Protein AF-A0A7J6UKJ4-F1 (afdb_monomer_lite)

InterPro domains:
  IPR037800 Histone acetyltransferase GCN5 [PTHR45750] (2-69)

Secondary structure (DSSP, 8-state):
----BSS--S-GGGTTTTS---TTPPP-B----TT--GGGHHHHHHHHHHHHHHHHHHHSPP---PPPPB-TTSS-BS-HHHHHHHHHHHHTTS-S--------

Structure (mmCIF, N/CA/C/O backbone):
data_AF-A0A7J6UKJ4-F1
#
_entry.id   AF-A0A7J6UKJ4-F1
#
loop_
_atom_site.group_PDB
_atom_site.id
_atom_site.type_symbol
_atom_site.label_atom_id
_atom_site.label_alt_id
_atom_site.label_comp_id
_atom_site.label_asym_id
_atom_site.label_entity_id
_atom_site.label_seq_id
_atom_site.pdbx_PDB_ins_code
_atom_site.Cartn_x
_atom_site.Cartn_y
_atom_site.Cartn_z
_atom_site.occupancy
_atom_site.B_iso_or_equiv
_atom_site.auth_seq_id
_atom_site.auth_comp_id
_atom_site.auth_asym_id
_atom_site.auth_atom_id
_atom_site.pdbx_PDB_model_num
ATOM 1 N N . ARG A 1 1 ? 2.818 7.189 3.463 1.00 80.50 1 ARG A N 1
ATOM 2 C CA . ARG A 1 1 ? 1.547 6.910 4.192 1.00 80.50 1 ARG A CA 1
ATOM 3 C C . ARG A 1 1 ? 1.560 5.434 4.596 1.00 80.50 1 ARG A C 1
ATOM 5 O O . ARG A 1 1 ? 2.000 4.645 3.781 1.00 80.50 1 ARG A O 1
ATOM 12 N N . GLN A 1 2 ? 1.118 5.062 5.803 1.00 90.25 2 GLN A N 1
ATOM 13 C CA . GLN A 1 2 ? 1.311 3.714 6.391 1.00 90.25 2 GLN A CA 1
ATOM 14 C C . GLN A 1 2 ? 0.143 2.723 6.154 1.00 90.25 2 GLN A C 1
ATOM 16 O O . GLN A 1 2 ? -0.032 1.776 6.908 1.00 90.25 2 GLN A O 1
ATOM 21 N N . GLY A 1 3 ? -0.706 2.956 5.147 1.00 93.06 3 GLY A N 1
ATOM 22 C CA . GLY A 1 3 ? -1.766 2.001 4.774 1.00 93.06 3 GLY A CA 1
ATOM 23 C C . GLY A 1 3 ? -3.073 2.049 5.583 1.00 93.06 3 GLY A C 1
ATOM 24 O O . GLY A 1 3 ? -3.936 1.202 5.380 1.00 93.06 3 GLY A O 1
ATOM 25 N N . PHE A 1 4 ? -3.274 3.038 6.459 1.00 95.25 4 PHE A N 1
ATOM 26 C CA . PHE A 1 4 ? -4.541 3.195 7.183 1.00 95.25 4 PHE A CA 1
ATOM 27 C C . PHE A 1 4 ? -5.680 3.695 6.283 1.00 95.25 4 PHE A C 1
ATOM 29 O O . PHE A 1 4 ? -5.522 4.666 5.538 1.00 95.25 4 PHE A O 1
ATOM 36 N N . THR A 1 5 ? -6.856 3.082 6.419 1.00 95.00 5 THR A N 1
ATOM 37 C CA . THR A 1 5 ? -8.098 3.460 5.731 1.00 95.00 5 THR A CA 1
ATOM 38 C C . THR A 1 5 ? -9.255 3.637 6.713 1.00 95.00 5 THR A C 1
ATOM 40 O O . THR A 1 5 ? -9.284 3.017 7.775 1.00 95.00 5 THR A O 1
ATOM 43 N N . LYS A 1 6 ? -10.229 4.481 6.350 1.00 93.44 6 LYS A N 1
ATOM 44 C CA . LYS A 1 6 ? -11.481 4.665 7.108 1.00 93.44 6 LYS A CA 1
ATOM 45 C C . LYS A 1 6 ? -12.432 3.474 6.960 1.00 93.44 6 LYS A C 1
ATOM 47 O O . LYS A 1 6 ? -13.277 3.250 7.818 1.00 93.44 6 LYS A O 1
ATOM 52 N N . HIS A 1 7 ? -12.316 2.725 5.864 1.00 92.88 7 HIS A N 1
ATOM 53 C CA . HIS A 1 7 ? -13.168 1.569 5.611 1.00 92.88 7 HIS A CA 1
ATOM 54 C C . HIS A 1 7 ? -12.571 0.320 6.267 1.00 92.88 7 HIS A C 1
ATOM 56 O O . HIS A 1 7 ? -11.621 -0.273 5.753 1.00 92.88 7 HIS A O 1
ATOM 62 N N . LEU A 1 8 ? -13.136 -0.084 7.404 1.00 92.44 8 LEU A N 1
ATOM 63 C CA . LEU A 1 8 ? -12.715 -1.285 8.121 1.00 92.44 8 LEU A CA 1
ATOM 64 C C . LEU A 1 8 ? -13.268 -2.531 7.430 1.00 92.44 8 LEU A C 1
ATOM 66 O O . LEU A 1 8 ? -14.475 -2.743 7.384 1.00 92.44 8 LEU A O 1
ATOM 70 N N . SER A 1 9 ? -12.375 -3.383 6.931 1.00 90.38 9 SER A N 1
ATOM 71 C CA . SER A 1 9 ? -12.731 -4.724 6.452 1.00 90.38 9 SER A CA 1
ATOM 72 C C . SER A 1 9 ? -12.967 -5.719 7.594 1.00 90.38 9 SER A C 1
ATOM 74 O O . SER A 1 9 ? -13.576 -6.763 7.379 1.00 90.38 9 SER A O 1
ATOM 76 N N . PHE A 1 10 ? -12.485 -5.410 8.801 1.00 91.38 10 PHE A N 1
ATOM 77 C CA . PHE A 1 10 ? -12.586 -6.278 9.969 1.00 91.38 10 PHE A CA 1
ATOM 78 C C . PHE A 1 10 ? -13.967 -6.139 10.652 1.00 91.38 10 PHE A C 1
ATOM 80 O O . PHE A 1 10 ? -14.357 -5.014 10.994 1.00 91.38 10 PHE A O 1
ATOM 87 N N . PRO A 1 11 ? -14.720 -7.240 10.860 1.00 93.38 11 PRO A N 1
ATOM 88 C CA . PRO A 1 11 ? -16.069 -7.214 11.425 1.00 93.38 11 PRO A CA 1
ATOM 89 C C . PRO A 1 11 ? -16.172 -6.486 12.769 1.00 93.38 11 PRO A C 1
ATOM 91 O O . PRO A 1 11 ? -15.399 -6.744 13.690 1.00 93.38 11 PRO A O 1
ATOM 94 N N . LYS A 1 12 ? -17.204 -5.642 12.925 1.00 92.56 12 LYS A N 1
ATOM 95 C CA . LYS A 1 12 ? -17.438 -4.853 14.151 1.00 92.56 12 LYS A CA 1
ATOM 96 C C . LYS A 1 12 ? -17.466 -5.703 15.424 1.00 92.56 12 LYS A C 1
ATOM 98 O O . LYS A 1 12 ? -16.907 -5.297 16.436 1.00 92.56 12 LYS A O 1
ATOM 103 N N . ALA A 1 13 ? -18.065 -6.890 15.367 1.00 94.88 13 ALA A N 1
ATOM 104 C CA . ALA A 1 13 ? -18.182 -7.792 16.514 1.00 94.88 13 ALA A CA 1
ATOM 105 C C . ALA A 1 13 ? -16.830 -8.242 17.103 1.00 94.88 13 ALA A C 1
ATOM 107 O O . ALA A 1 13 ? -16.785 -8.642 18.259 1.00 94.88 13 ALA A O 1
ATOM 108 N N . GLN A 1 14 ? -15.738 -8.177 16.334 1.00 93.94 14 GLN A N 1
ATOM 109 C CA . GLN A 1 14 ? -14.425 -8.659 16.770 1.00 93.94 14 GLN A CA 1
ATOM 110 C C . GLN A 1 14 ? -13.581 -7.597 17.489 1.00 93.94 14 GLN A C 1
ATOM 112 O O . GLN A 1 14 ? -12.560 -7.938 18.077 1.00 93.94 14 GLN A O 1
ATOM 117 N N . TRP A 1 15 ? -13.978 -6.322 17.454 1.00 92.06 15 TRP A N 1
ATOM 118 C CA . TRP A 1 15 ? -13.214 -5.229 18.073 1.00 92.06 15 TRP A CA 1
ATOM 119 C C . TRP A 1 15 ? -14.064 -4.280 18.919 1.00 92.06 15 TRP A C 1
ATOM 121 O O . TRP A 1 15 ? -13.542 -3.629 19.825 1.00 92.06 15 TRP A O 1
ATOM 131 N N . ASN A 1 16 ? -15.367 -4.195 18.651 1.00 92.69 16 ASN A N 1
ATOM 132 C CA . ASN A 1 16 ? -16.269 -3.329 19.397 1.00 92.69 16 ASN A CA 1
ATOM 133 C C . ASN A 1 16 ? -16.330 -3.764 20.868 1.00 92.69 16 ASN A C 1
ATOM 135 O O . ASN A 1 16 ? -16.583 -4.931 21.157 1.00 92.69 16 ASN A O 1
ATOM 139 N N . GLY A 1 17 ? -16.083 -2.828 21.784 1.00 94.00 17 GLY A N 1
ATOM 140 C CA . GLY A 1 17 ? -15.965 -3.101 23.221 1.00 94.00 17 GLY A CA 1
ATOM 141 C C . GLY A 1 17 ? -14.578 -3.566 23.689 1.00 94.00 17 GLY A C 1
ATOM 142 O O . GLY A 1 17 ? -14.336 -3.589 24.893 1.00 94.00 17 GLY A O 1
ATOM 143 N N . PHE A 1 18 ? -13.652 -3.880 22.775 1.00 94.38 18 PHE A N 1
ATOM 144 C CA . PHE A 1 18 ? -12.256 -4.216 23.105 1.00 94.38 18 PHE A CA 1
ATOM 145 C C . PHE A 1 18 ? -11.304 -3.022 22.968 1.00 94.38 18 PHE A C 1
ATOM 147 O O . PHE A 1 18 ? -10.246 -2.998 23.595 1.00 94.38 18 PHE A O 1
ATOM 154 N N . ILE A 1 19 ? -11.678 -2.023 22.167 1.00 94.12 19 ILE A N 1
ATOM 155 C CA . ILE A 1 19 ? -10.924 -0.778 21.988 1.00 94.12 19 ILE A CA 1
ATOM 156 C C . ILE A 1 19 ? -11.656 0.403 22.631 1.00 94.12 19 ILE A C 1
ATOM 158 O O . ILE A 1 19 ? -12.817 0.301 23.019 1.00 94.12 19 ILE A O 1
ATOM 162 N N . LYS A 1 20 ? -10.959 1.531 22.777 1.00 92.75 20 LYS A N 1
ATOM 163 C CA . LYS A 1 20 ? -11.537 2.753 23.337 1.00 92.75 20 LYS A CA 1
ATOM 164 C C . LYS A 1 20 ? -12.281 3.547 22.265 1.00 92.75 20 LYS A C 1
ATOM 166 O O . LYS A 1 20 ? -11.693 3.907 21.247 1.00 92.75 20 LYS A O 1
ATOM 171 N N . ASP A 1 21 ? -13.534 3.877 22.559 1.00 89.25 21 ASP A N 1
ATOM 172 C CA . ASP A 1 21 ? -14.364 4.766 21.749 1.00 89.25 21 ASP A CA 1
ATOM 173 C C . ASP A 1 21 ? -14.097 6.218 22.165 1.00 89.25 21 ASP A C 1
ATOM 175 O O . ASP A 1 21 ? -14.722 6.758 23.077 1.00 89.25 21 ASP A O 1
ATOM 179 N N . TYR A 1 22 ? -13.093 6.833 21.542 1.00 92.12 22 TYR A N 1
ATOM 180 C CA . TYR A 1 22 ? -12.804 8.251 21.739 1.00 92.12 22 TYR A CA 1
ATOM 181 C C . TYR A 1 22 ? -13.800 9.112 20.960 1.00 92.12 22 TYR A C 1
ATOM 183 O O . TYR A 1 22 ? -13.952 8.950 19.747 1.00 92.12 22 TYR A O 1
ATOM 191 N N . ASP A 1 23 ? -14.431 10.062 21.649 1.00 90.88 23 ASP A N 1
ATOM 192 C CA . ASP A 1 23 ? -15.291 11.056 21.010 1.00 90.88 23 ASP A CA 1
ATOM 193 C C . ASP A 1 23 ? -14.469 12.012 20.126 1.00 90.88 23 ASP A C 1
ATOM 195 O O . ASP A 1 23 ? -13.341 12.384 20.459 1.00 90.88 23 ASP A O 1
ATOM 199 N N . GLY A 1 24 ? -15.007 12.365 18.958 1.00 89.62 24 GLY A N 1
ATOM 200 C CA . GLY A 1 24 ? -14.320 13.171 17.940 1.00 89.62 24 GLY A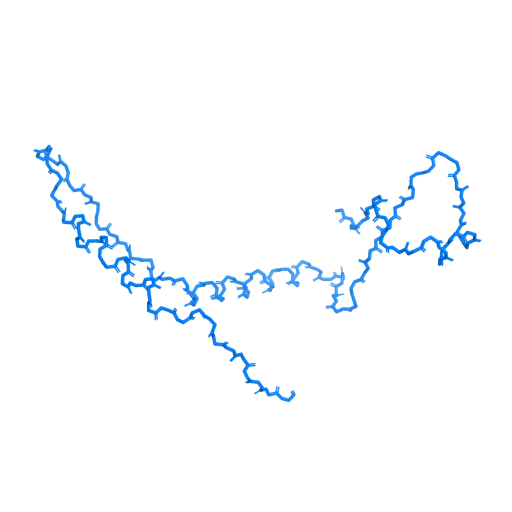 CA 1
ATOM 201 C C . GLY A 1 24 ? -13.212 12.453 17.148 1.00 89.62 24 GLY A C 1
ATOM 202 O O . GLY A 1 24 ? -12.620 13.054 16.249 1.00 89.62 24 GLY A O 1
ATOM 203 N N . GLY A 1 25 ? -12.931 11.176 17.429 1.00 89.31 25 GLY A N 1
ATOM 204 C CA . GLY A 1 25 ? -11.953 10.371 16.692 1.00 89.31 25 GLY A CA 1
ATOM 205 C C . GLY A 1 25 ? -12.539 9.704 15.441 1.00 89.31 25 GLY A C 1
ATOM 206 O O . GLY A 1 25 ? -13.650 9.184 15.457 1.00 89.31 25 GLY A O 1
ATOM 207 N N . SER A 1 26 ? -11.778 9.662 14.342 1.00 91.31 26 SER A N 1
ATOM 208 C CA . SER A 1 26 ? -12.095 8.784 13.205 1.00 91.31 26 SER A CA 1
ATOM 209 C C . SER A 1 26 ? -11.370 7.455 13.356 1.00 91.31 26 SER A C 1
ATOM 211 O O . SER A 1 26 ? -10.141 7.413 13.322 1.00 91.31 26 SER A O 1
ATOM 213 N N . LEU A 1 27 ? -12.130 6.367 13.464 1.00 92.25 27 LEU A N 1
ATOM 214 C CA . LEU A 1 27 ? -11.570 5.022 13.462 1.00 92.25 27 LEU A CA 1
ATOM 215 C C . LEU A 1 27 ? -10.961 4.711 12.088 1.00 92.25 27 LEU A C 1
ATOM 217 O O . LEU A 1 27 ? -11.592 4.909 11.047 1.00 92.25 27 LEU A O 1
ATOM 221 N N . MET A 1 28 ? -9.724 4.222 12.090 1.00 93.94 28 MET A N 1
ATOM 222 C CA . MET A 1 28 ? -9.023 3.778 10.891 1.00 93.94 28 MET A CA 1
ATOM 223 C C . MET A 1 28 ? -8.375 2.422 11.151 1.00 93.94 28 MET A C 1
ATOM 225 O O . MET A 1 28 ? -7.894 2.161 12.251 1.00 93.94 28 MET A O 1
ATOM 229 N N . GLY A 1 29 ? -8.343 1.573 10.128 1.00 93.31 29 GLY A N 1
ATOM 230 C CA . GLY A 1 29 ? -7.708 0.258 10.180 1.00 93.31 29 GLY A CA 1
ATOM 231 C C . GLY A 1 29 ? -6.627 0.109 9.116 1.00 93.31 29 GLY A C 1
ATOM 232 O O . GLY A 1 29 ? -6.700 0.734 8.058 1.00 93.31 29 GLY A O 1
ATOM 233 N N . CYS A 1 30 ? -5.641 -0.740 9.392 1.00 94.25 30 CYS A N 1
ATOM 234 C CA . CYS A 1 30 ? -4.648 -1.199 8.427 1.00 94.25 30 CYS A CA 1
ATOM 235 C C . CYS A 1 30 ? -4.657 -2.732 8.426 1.00 94.25 30 CYS A C 1
ATOM 237 O O . CYS A 1 30 ? -4.642 -3.350 9.490 1.00 94.25 30 CYS A O 1
ATOM 239 N N . LYS A 1 31 ? -4.718 -3.344 7.240 1.00 93.12 31 LYS A N 1
ATOM 240 C CA . LYS A 1 31 ? -4.580 -4.795 7.080 1.00 93.12 31 LYS A CA 1
ATOM 241 C C . LYS A 1 31 ? -3.133 -5.095 6.713 1.00 93.12 31 LYS A C 1
ATOM 243 O O . LYS A 1 31 ? -2.647 -4.578 5.712 1.00 93.12 31 LYS A O 1
ATOM 248 N N . LEU A 1 32 ? -2.487 -5.951 7.495 1.00 93.38 32 LEU A N 1
ATOM 249 C CA . LEU A 1 32 ? -1.152 -6.452 7.191 1.00 93.38 32 LEU A CA 1
ATOM 250 C C . LEU A 1 32 ? -1.242 -7.780 6.437 1.00 93.38 32 LEU A C 1
ATOM 252 O O . LEU A 1 32 ? -2.144 -8.587 6.660 1.00 93.38 32 LEU A O 1
ATOM 256 N N . PHE A 1 33 ? -0.291 -7.976 5.536 1.00 93.44 33 PHE A N 1
ATOM 257 C CA . PHE A 1 33 ? -0.042 -9.224 4.822 1.00 93.44 33 PHE A CA 1
ATOM 258 C C . PHE A 1 33 ? 1.220 -9.879 5.377 1.00 93.44 33 PHE A C 1
ATOM 260 O O . PHE A 1 33 ? 2.250 -9.217 5.475 1.00 93.44 33 PHE A O 1
ATOM 267 N N . GLU A 1 34 ? 1.131 -11.164 5.712 1.00 95.00 34 GLU A N 1
ATOM 268 C CA . GLU A 1 34 ? 2.185 -11.921 6.407 1.00 95.00 34 GLU A CA 1
ATOM 269 C C . GLU A 1 34 ? 3.439 -12.139 5.548 1.00 95.00 34 GLU A C 1
ATOM 271 O O . GLU A 1 34 ? 4.548 -12.168 6.065 1.00 95.00 34 GLU A O 1
ATOM 276 N N . ASN A 1 35 ? 3.279 -12.204 4.225 1.00 93.12 35 ASN A N 1
ATOM 277 C CA . ASN A 1 35 ? 4.364 -12.499 3.284 1.00 93.12 35 ASN A CA 1
ATOM 278 C C . ASN A 1 35 ? 5.118 -11.248 2.802 1.00 93.12 35 ASN A C 1
ATOM 280 O O . ASN A 1 35 ? 5.723 -11.269 1.733 1.00 93.12 35 ASN A O 1
ATOM 284 N N . ILE A 1 36 ? 5.032 -10.134 3.534 1.00 93.25 36 ILE A N 1
ATOM 285 C CA . ILE A 1 36 ? 5.668 -8.868 3.154 1.00 93.25 36 ILE A CA 1
ATOM 286 C C . ILE A 1 36 ? 6.630 -8.433 4.255 1.00 93.25 36 ILE A C 1
ATOM 288 O O . ILE A 1 36 ? 6.235 -8.255 5.409 1.00 93.25 36 ILE A O 1
ATOM 292 N N . ASN A 1 37 ? 7.884 -8.181 3.881 1.00 94.50 37 ASN A N 1
ATOM 293 C CA . ASN A 1 37 ? 8.847 -7.534 4.760 1.00 94.50 37 ASN A CA 1
ATOM 294 C C . ASN A 1 37 ? 8.642 -6.008 4.742 1.00 94.50 37 ASN A C 1
ATOM 296 O O . ASN A 1 37 ? 9.176 -5.303 3.891 1.00 94.50 37 ASN A O 1
ATOM 300 N N . TYR A 1 38 ? 7.877 -5.477 5.699 1.00 94.38 38 TYR A N 1
ATOM 301 C CA . TYR A 1 38 ? 7.598 -4.035 5.779 1.00 94.38 38 TYR A CA 1
ATOM 302 C C . TYR A 1 38 ? 8.809 -3.177 6.170 1.00 94.38 38 TYR A C 1
ATOM 304 O O . TYR A 1 38 ? 8.753 -1.961 5.988 1.00 94.38 38 TYR A O 1
ATOM 312 N N . LEU A 1 39 ? 9.882 -3.774 6.705 1.00 94.88 39 LEU A N 1
ATOM 313 C CA . LEU A 1 39 ? 11.112 -3.041 7.025 1.00 94.88 39 LEU A CA 1
ATOM 314 C C . LEU A 1 39 ? 11.908 -2.691 5.766 1.00 94.88 39 LEU A C 1
ATOM 316 O O . LEU A 1 39 ? 12.611 -1.686 5.761 1.00 94.88 39 LEU A O 1
ATOM 320 N N . ASP A 1 40 ? 11.758 -3.490 4.709 1.00 94.44 40 ASP A N 1
ATOM 321 C CA . ASP A 1 40 ? 12.468 -3.330 3.439 1.00 94.44 40 ASP A CA 1
ATOM 322 C C . ASP A 1 40 ? 11.503 -3.327 2.243 1.00 94.44 40 ASP A C 1
ATOM 324 O O . ASP A 1 40 ? 11.709 -3.948 1.201 1.00 94.44 40 ASP A O 1
ATOM 328 N N . LEU A 1 41 ? 10.384 -2.620 2.410 1.00 93.81 41 LEU A N 1
ATOM 329 C CA . LEU A 1 41 ? 9.330 -2.573 1.400 1.00 93.81 41 LEU A CA 1
ATOM 330 C C . LEU A 1 41 ? 9.813 -1.949 0.079 1.00 93.81 41 LEU A C 1
ATOM 332 O O . LEU A 1 41 ? 9.288 -2.294 -0.974 1.00 93.81 41 LEU A O 1
ATOM 336 N N . GLY A 1 42 ? 10.786 -1.033 0.134 1.00 94.25 42 GLY A N 1
ATOM 337 C CA . GLY A 1 42 ? 11.359 -0.389 -1.051 1.00 94.25 42 GLY A CA 1
ATOM 338 C C . GLY A 1 42 ? 11.972 -1.413 -2.000 1.00 94.25 42 GLY A C 1
ATOM 339 O O . GLY A 1 42 ? 11.527 -1.524 -3.140 1.00 94.25 42 GLY A O 1
ATOM 340 N N . THR A 1 43 ? 12.887 -2.233 -1.484 1.00 95.88 43 THR A N 1
ATOM 341 C CA . THR A 1 43 ? 13.546 -3.298 -2.248 1.00 95.88 43 THR A CA 1
ATOM 342 C C . THR A 1 43 ? 12.531 -4.306 -2.788 1.00 95.88 43 THR A C 1
ATOM 344 O O . THR A 1 43 ? 12.535 -4.604 -3.979 1.00 95.88 43 THR A O 1
ATOM 347 N N . CYS A 1 44 ? 11.571 -4.752 -1.965 1.00 94.75 44 CYS A N 1
ATOM 348 C CA . CYS A 1 44 ? 10.523 -5.669 -2.432 1.00 94.75 44 CYS A CA 1
ATOM 349 C C . CYS A 1 44 ? 9.690 -5.096 -3.595 1.00 94.75 44 CYS A C 1
ATOM 351 O O . CYS A 1 44 ? 9.282 -5.835 -4.493 1.00 94.75 44 CYS A O 1
ATOM 353 N N . LEU A 1 45 ? 9.392 -3.792 -3.580 1.00 95.12 45 LEU A N 1
ATOM 354 C CA . LEU A 1 45 ? 8.637 -3.144 -4.655 1.00 95.12 45 LEU A CA 1
ATOM 355 C C . LEU A 1 45 ? 9.468 -2.999 -5.932 1.00 95.12 45 LEU A C 1
ATOM 357 O O . LEU A 1 45 ? 8.923 -3.179 -7.021 1.00 95.12 45 LEU A O 1
ATOM 361 N N . GLU A 1 46 ? 10.759 -2.697 -5.806 1.00 97.12 46 GLU A N 1
ATOM 362 C CA . GLU A 1 46 ? 11.687 -2.622 -6.938 1.00 97.12 46 GLU A CA 1
ATOM 363 C C . GLU A 1 46 ? 11.842 -3.987 -7.619 1.00 97.12 46 GLU A C 1
ATOM 365 O O . GLU A 1 46 ? 11.691 -4.085 -8.837 1.00 97.12 46 GLU A O 1
ATOM 370 N N . GLU A 1 47 ? 12.029 -5.055 -6.842 1.00 95.69 47 GLU A N 1
ATOM 371 C CA . GLU A 1 47 ? 12.089 -6.430 -7.353 1.00 95.69 47 GLU A CA 1
ATOM 372 C C . GLU A 1 47 ? 10.792 -6.841 -8.060 1.00 95.69 47 GLU A C 1
ATOM 374 O O . GLU A 1 47 ? 10.823 -7.434 -9.143 1.00 95.69 47 GLU A O 1
ATOM 379 N N . LEU A 1 48 ? 9.636 -6.502 -7.478 1.00 95.62 48 LEU A N 1
ATOM 380 C CA . LEU A 1 48 ? 8.340 -6.772 -8.096 1.00 95.62 48 LEU A CA 1
ATOM 381 C C . LEU A 1 48 ? 8.186 -6.018 -9.421 1.00 95.62 48 LEU A C 1
ATOM 383 O O . LEU A 1 48 ? 7.746 -6.604 -10.411 1.00 95.62 48 LEU A O 1
ATOM 387 N N . ALA A 1 49 ? 8.541 -4.733 -9.447 1.00 97.00 49 ALA A N 1
ATOM 388 C CA . ALA A 1 49 ? 8.464 -3.915 -10.650 1.00 97.00 49 ALA A CA 1
ATOM 389 C C . ALA A 1 49 ? 9.381 -4.460 -11.750 1.00 97.00 49 ALA A C 1
ATOM 391 O O . ALA A 1 49 ? 8.939 -4.591 -12.893 1.00 97.00 49 ALA A O 1
ATOM 392 N N . GLN A 1 50 ? 10.611 -4.844 -11.398 1.00 96.50 50 GLN A N 1
ATOM 393 C CA . GLN A 1 50 ? 11.555 -5.449 -12.332 1.00 96.50 50 GLN A CA 1
ATOM 394 C C . GLN A 1 50 ? 11.002 -6.752 -12.906 1.00 96.50 50 GLN A C 1
ATOM 396 O O . GLN A 1 50 ? 10.988 -6.926 -14.119 1.00 96.50 50 GLN A O 1
ATOM 401 N N . LYS A 1 51 ? 10.457 -7.631 -12.062 1.00 95.88 51 LYS A N 1
ATOM 402 C CA . LYS A 1 51 ? 9.883 -8.905 -12.508 1.00 95.88 51 LYS A CA 1
ATOM 403 C C . LYS A 1 51 ? 8.702 -8.718 -13.459 1.00 95.88 51 LYS A C 1
ATOM 405 O O . LYS A 1 51 ? 8.622 -9.389 -14.483 1.00 95.88 51 LYS A O 1
ATOM 410 N N . VAL A 1 52 ? 7.802 -7.786 -13.142 1.00 95.06 52 VAL A N 1
ATOM 411 C CA . VAL A 1 52 ? 6.679 -7.435 -14.025 1.00 95.06 52 VAL A CA 1
ATOM 412 C C . VAL A 1 52 ? 7.191 -6.872 -15.349 1.00 95.06 52 VAL A C 1
ATOM 414 O O . VAL A 1 52 ? 6.639 -7.187 -16.404 1.00 95.06 52 VAL A O 1
ATOM 417 N N . TRP A 1 53 ? 8.236 -6.045 -15.309 1.00 94.19 53 TRP A N 1
ATOM 418 C CA . TRP A 1 53 ? 8.836 -5.481 -16.510 1.00 94.19 53 TRP A CA 1
ATOM 419 C C . TRP A 1 53 ? 9.497 -6.548 -17.375 1.00 94.19 53 TRP A C 1
ATOM 421 O O . TRP A 1 53 ? 9.272 -6.565 -18.583 1.00 94.19 53 TRP A O 1
ATOM 431 N N . ASP A 1 54 ? 10.234 -7.471 -16.764 1.00 92.00 54 ASP A N 1
ATOM 432 C CA . ASP A 1 54 ? 10.851 -8.600 -17.449 1.00 92.00 54 ASP A CA 1
ATOM 433 C C . ASP A 1 54 ? 9.773 -9.454 -18.121 1.00 92.00 54 ASP A C 1
ATOM 435 O O . ASP A 1 54 ? 9.836 -9.670 -19.333 1.00 92.00 54 ASP A O 1
ATOM 439 N N . ASP A 1 55 ? 8.736 -9.870 -17.390 1.00 89.69 55 ASP A N 1
ATOM 440 C CA . ASP A 1 55 ? 7.610 -10.636 -17.941 1.00 89.69 55 ASP A CA 1
ATOM 441 C C . ASP A 1 55 ? 6.950 -9.897 -19.119 1.00 89.69 55 ASP A C 1
ATOM 443 O O . ASP A 1 55 ? 6.660 -10.489 -20.168 1.00 89.69 55 ASP A O 1
ATOM 447 N N . LEU A 1 56 ? 6.768 -8.579 -18.984 1.00 87.88 56 LEU A N 1
ATOM 448 C CA . LEU A 1 56 ? 6.218 -7.739 -20.040 1.00 87.88 56 LEU A CA 1
ATOM 449 C C . LEU A 1 56 ? 7.149 -7.663 -21.250 1.00 87.88 56 LEU A C 1
ATOM 451 O O . LEU A 1 56 ? 6.654 -7.760 -22.364 1.00 87.88 56 LEU A O 1
ATOM 455 N N . MET A 1 57 ? 8.464 -7.535 -21.084 1.00 85.75 57 MET A N 1
ATOM 456 C CA . MET A 1 57 ? 9.418 -7.507 -22.202 1.00 85.75 57 MET A CA 1
ATOM 457 C C . MET A 1 57 ? 9.495 -8.854 -22.930 1.00 85.75 57 MET A C 1
ATOM 459 O O . MET A 1 57 ? 9.573 -8.888 -24.161 1.00 85.75 57 MET A O 1
ATOM 463 N N . HIS A 1 58 ? 9.377 -9.970 -22.207 1.00 82.19 58 HIS A N 1
ATOM 464 C CA . HIS A 1 58 ? 9.284 -11.297 -22.820 1.00 82.19 58 HIS A CA 1
ATOM 465 C C . HIS A 1 58 ? 8.007 -11.433 -23.668 1.00 82.19 58 HIS A C 1
ATOM 467 O O . HIS A 1 58 ? 8.044 -11.963 -24.788 1.00 82.19 58 HIS A O 1
ATOM 473 N N . CYS A 1 59 ? 6.886 -10.891 -23.187 1.00 79.44 59 CYS A N 1
ATOM 474 C CA . CYS A 1 59 ? 5.584 -10.994 -23.853 1.00 79.44 59 CYS A CA 1
ATOM 475 C C . CYS A 1 59 ? 5.298 -9.873 -24.869 1.00 79.44 59 CYS A C 1
ATOM 477 O O . CYS A 1 59 ? 4.476 -10.062 -25.765 1.00 79.44 59 CYS A O 1
ATOM 479 N N . ARG A 1 60 ? 5.969 -8.720 -24.782 1.00 74.00 60 ARG A N 1
ATOM 480 C CA . ARG A 1 60 ? 5.754 -7.562 -25.663 1.00 74.00 60 ARG A CA 1
ATOM 481 C C . ARG A 1 60 ? 6.295 -7.876 -27.056 1.00 74.00 60 ARG A C 1
ATOM 483 O O . ARG A 1 60 ? 7.442 -8.307 -27.142 1.00 74.00 60 ARG A O 1
ATOM 490 N N . PRO A 1 61 ? 5.540 -7.681 -28.150 1.00 70.25 61 PRO A N 1
ATOM 491 C CA . PRO A 1 61 ? 6.092 -7.824 -29.498 1.00 70.25 61 PRO A CA 1
ATOM 492 C C . PRO A 1 61 ? 7.372 -6.978 -29.662 1.00 70.25 61 PRO A C 1
ATOM 494 O O . PRO A 1 61 ? 7.500 -5.957 -28.984 1.00 70.25 61 PRO A O 1
ATOM 497 N N . PRO A 1 62 ? 8.338 -7.407 -30.497 1.00 67.62 62 PRO A N 1
ATOM 498 C CA . PRO A 1 62 ? 9.564 -6.644 -30.713 1.00 67.62 62 PRO A CA 1
ATOM 499 C C . PRO A 1 62 ? 9.220 -5.194 -31.062 1.00 67.62 62 PRO A C 1
ATOM 501 O O . PRO A 1 62 ? 8.293 -4.952 -31.836 1.00 67.62 62 PRO A O 1
ATOM 504 N N . GLU A 1 63 ? 9.942 -4.236 -30.484 1.00 68.19 63 GLU A N 1
ATOM 505 C CA . GLU A 1 63 ? 9.829 -2.843 -30.903 1.00 68.19 63 GLU A CA 1
ATOM 506 C C . GLU A 1 63 ? 10.491 -2.715 -32.276 1.00 68.19 63 GLU A C 1
ATOM 508 O O . GLU A 1 63 ? 11.706 -2.576 -32.401 1.00 68.19 63 GLU A O 1
ATOM 513 N N . GLU A 1 64 ? 9.692 -2.876 -33.327 1.00 70.94 64 GLU A N 1
ATOM 514 C CA . GLU A 1 64 ? 10.138 -2.658 -34.696 1.00 70.94 64 GLU A CA 1
ATOM 515 C C . GLU A 1 64 ? 10.219 -1.144 -34.927 1.00 70.94 64 GLU A C 1
AT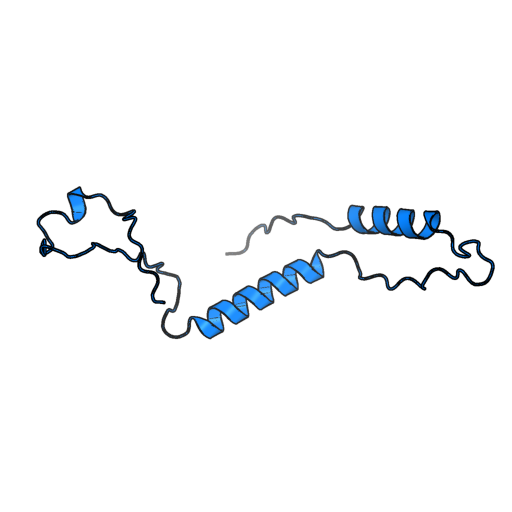OM 517 O O . GLU A 1 64 ? 9.205 -0.450 -35.003 1.00 70.94 64 GLU A O 1
ATOM 522 N N . ALA A 1 65 ? 11.444 -0.616 -34.997 1.00 71.38 65 ALA A N 1
ATOM 523 C CA . ALA A 1 65 ? 11.674 0.748 -35.449 1.00 71.38 65 ALA A CA 1
ATOM 524 C C . ALA A 1 65 ? 11.393 0.809 -36.955 1.00 71.38 65 ALA A C 1
ATOM 526 O O . ALA A 1 65 ? 12.107 0.211 -37.759 1.00 71.38 65 ALA A O 1
ATOM 527 N N . TYR A 1 66 ? 10.335 1.518 -37.330 1.00 75.38 66 TYR A N 1
ATOM 528 C CA . TYR A 1 66 ? 9.974 1.728 -38.724 1.00 75.38 66 TYR A CA 1
ATOM 529 C C . TYR A 1 66 ? 10.574 3.038 -39.228 1.00 75.38 66 TYR A C 1
ATOM 531 O O . TYR A 1 66 ? 10.509 4.059 -38.540 1.00 75.38 66 TYR A O 1
ATOM 539 N N . GLU A 1 67 ? 11.138 3.022 -40.438 1.00 78.44 67 GLU A N 1
ATOM 540 C CA . GLU A 1 67 ? 11.519 4.263 -41.111 1.00 78.44 67 GLU A CA 1
ATOM 541 C C . GLU A 1 67 ? 10.292 5.174 -41.244 1.00 78.44 67 GLU A C 1
ATOM 543 O O . GLU A 1 67 ? 9.181 4.716 -41.538 1.00 78.44 67 GLU A O 1
ATOM 548 N N . GLY A 1 68 ? 10.502 6.466 -40.980 1.00 78.94 68 GLY A N 1
ATOM 549 C CA . GLY A 1 68 ? 9.460 7.476 -41.104 1.00 78.94 68 GLY A CA 1
ATOM 550 C C . GLY A 1 68 ? 8.935 7.548 -42.535 1.00 78.94 68 GLY A C 1
ATOM 551 O O . GLY A 1 68 ? 9.671 7.333 -43.495 1.00 78.94 68 GLY A O 1
ATOM 552 N N . LEU A 1 69 ? 7.649 7.862 -42.679 1.00 80.12 69 LEU A N 1
ATOM 553 C CA . LEU A 1 69 ? 7.046 8.066 -43.993 1.00 80.12 69 LEU A CA 1
ATOM 554 C C . LEU A 1 69 ? 7.646 9.323 -44.630 1.00 80.12 69 LEU A C 1
ATOM 556 O O . LEU A 1 69 ? 7.625 10.394 -44.021 1.00 80.12 69 LEU A O 1
ATOM 560 N N . ASP A 1 70 ? 8.158 9.195 -45.851 1.00 78.94 70 ASP A N 1
ATOM 561 C CA . ASP A 1 70 ? 8.618 10.343 -46.624 1.00 78.94 70 ASP A CA 1
ATOM 562 C C . ASP A 1 70 ? 7.425 11.028 -47.311 1.00 78.94 70 ASP A C 1
ATOM 564 O O . ASP A 1 70 ? 6.628 10.377 -47.991 1.00 78.94 70 ASP A O 1
ATOM 568 N N . PHE A 1 71 ? 7.305 12.346 -47.129 1.00 77.56 71 PHE A N 1
ATOM 569 C CA . PHE A 1 71 ? 6.255 13.196 -47.707 1.00 77.56 71 PHE A CA 1
ATOM 570 C C . PHE A 1 71 ? 6.804 14.254 -48.677 1.00 77.56 71 PHE A C 1
ATOM 572 O O . PHE A 1 71 ? 6.067 15.165 -49.058 1.00 77.56 71 PHE A O 1
ATOM 579 N N . SER A 1 72 ? 8.077 14.157 -49.070 1.00 77.56 72 SER A N 1
ATOM 580 C CA . SER A 1 72 ? 8.775 15.127 -49.928 1.00 77.56 72 SER A CA 1
ATOM 581 C C . SER A 1 72 ? 8.012 15.505 -51.209 1.00 77.56 72 SER A C 1
ATOM 583 O O . SER A 1 72 ? 8.006 16.673 -51.590 1.00 77.56 72 SER A O 1
ATOM 585 N N . ASP A 1 73 ? 7.283 14.560 -51.808 1.00 74.06 73 ASP A N 1
ATOM 586 C CA . ASP A 1 73 ? 6.517 14.765 -53.047 1.00 74.06 73 ASP A CA 1
ATOM 587 C C . ASP A 1 73 ? 5.009 15.020 -52.828 1.00 74.06 73 ASP A C 1
ATOM 589 O O . ASP A 1 73 ? 4.212 14.925 -53.763 1.00 74.06 73 ASP A O 1
ATOM 593 N N . GLY A 1 74 ? 4.569 15.283 -51.592 1.00 68.44 74 GLY A N 1
ATOM 594 C CA . GLY A 1 74 ? 3.144 15.435 -51.249 1.00 68.44 74 GLY A CA 1
ATOM 595 C C . GLY A 1 74 ? 2.334 14.128 -51.281 1.00 68.44 74 GLY A C 1
ATOM 596 O O . GLY A 1 74 ? 1.144 14.127 -50.968 1.00 68.44 74 GLY A O 1
ATOM 597 N N . VAL A 1 75 ? 2.981 13.006 -51.611 1.00 69.06 75 VAL A N 1
ATOM 598 C CA . VAL A 1 75 ? 2.443 11.643 -51.555 1.00 69.06 75 VAL A CA 1
ATOM 599 C C . VAL A 1 75 ? 3.353 10.822 -50.649 1.00 69.06 75 VAL A C 1
ATOM 601 O O . VAL A 1 75 ? 4.563 10.806 -50.859 1.00 69.06 75 VAL A O 1
ATOM 604 N N . ALA A 1 76 ? 2.778 10.141 -49.653 1.00 63.94 76 ALA A N 1
ATOM 605 C CA . ALA A 1 76 ? 3.533 9.291 -48.736 1.00 63.94 76 ALA A CA 1
ATOM 606 C C . ALA A 1 76 ? 4.244 8.167 -49.513 1.00 63.94 76 ALA A C 1
ATOM 608 O O . ALA A 1 76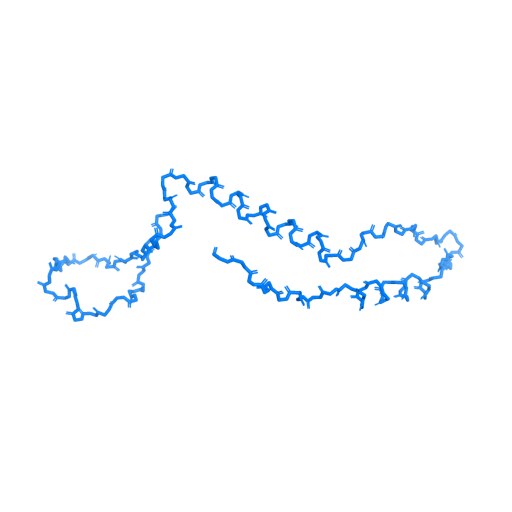 ? 3.591 7.263 -50.046 1.00 63.94 76 ALA A O 1
ATOM 609 N N . LYS A 1 77 ? 5.576 8.216 -49.584 1.00 62.53 77 LYS A N 1
ATOM 610 C CA . LYS A 1 77 ? 6.405 7.147 -50.148 1.00 62.53 77 LYS A CA 1
ATOM 611 C C . LYS A 1 77 ? 6.832 6.214 -49.018 1.00 62.53 77 LYS A C 1
ATOM 613 O O . LYS A 1 77 ? 7.670 6.544 -48.190 1.00 62.53 77 LYS A O 1
ATOM 618 N N . GLY A 1 78 ? 6.190 5.051 -48.980 1.00 64.44 78 GLY A N 1
ATOM 619 C CA . GLY A 1 78 ? 6.351 4.018 -47.958 1.00 64.44 78 GLY A CA 1
ATOM 620 C C . GLY A 1 78 ? 5.059 3.211 -47.860 1.00 64.44 78 GLY A C 1
ATOM 621 O O . GLY A 1 78 ? 3.975 3.779 -47.744 1.00 64.44 78 GLY A O 1
ATOM 622 N N . THR A 1 79 ? 5.129 1.881 -47.973 1.00 66.81 79 THR A N 1
ATOM 623 C CA . THR A 1 79 ? 3.906 1.062 -48.014 1.00 66.81 79 THR A CA 1
ATOM 624 C C . THR A 1 79 ? 3.347 0.888 -46.600 1.00 66.81 79 THR A C 1
ATOM 626 O O . THR A 1 79 ? 3.667 -0.086 -45.918 1.00 66.81 79 THR A O 1
ATOM 629 N N . LEU A 1 80 ? 2.466 1.804 -46.182 1.00 65.38 80 LEU A N 1
ATOM 630 C CA . LEU A 1 80 ? 1.685 1.727 -44.933 1.00 65.38 80 LEU A CA 1
ATOM 631 C C . LEU A 1 80 ? 1.047 0.342 -44.719 1.00 65.38 80 LEU A C 1
ATOM 633 O O . LEU A 1 80 ? 1.005 -0.179 -43.609 1.00 65.38 80 LEU A O 1
ATOM 637 N N . GLN A 1 81 ? 0.589 -0.282 -45.806 1.00 63.09 81 GLN A N 1
ATOM 638 C CA . GLN A 1 81 ? -0.039 -1.604 -45.808 1.00 63.09 81 GLN A CA 1
ATOM 639 C C . GLN A 1 81 ? 0.920 -2.737 -45.400 1.00 63.09 81 GLN A C 1
ATOM 641 O O . GLN A 1 81 ? 0.511 -3.676 -44.713 1.00 63.09 81 GLN A O 1
ATOM 646 N N . GLY A 1 82 ? 2.193 -2.639 -45.796 1.00 65.69 82 GLY A N 1
ATOM 647 C CA . GLY A 1 82 ? 3.230 -3.608 -45.443 1.00 65.69 82 GLY A CA 1
ATOM 648 C C . GLY A 1 82 ? 3.605 -3.502 -43.968 1.00 65.69 82 GLY A C 1
ATOM 649 O O . GLY A 1 82 ? 3.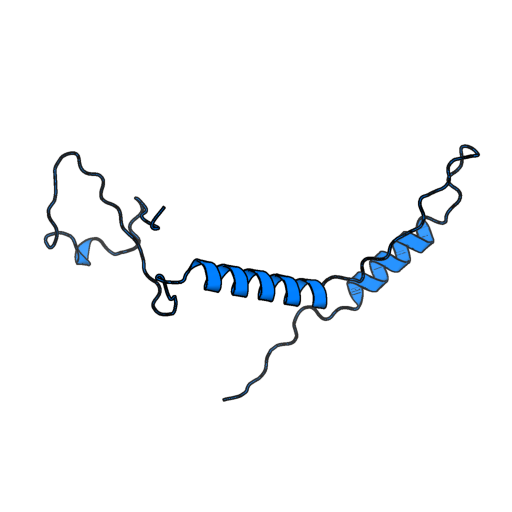655 -4.516 -43.278 1.00 65.69 82 GLY A O 1
ATOM 650 N N . GLN A 1 83 ? 3.759 -2.273 -43.465 1.00 66.19 83 GLN A N 1
ATOM 651 C CA . GLN A 1 83 ? 4.043 -2.023 -42.047 1.00 66.19 83 GLN A CA 1
ATOM 652 C C . GLN A 1 83 ? 2.887 -2.488 -41.145 1.00 66.19 83 GLN A C 1
ATOM 654 O O . GLN A 1 83 ? 3.111 -3.221 -40.185 1.00 66.19 83 GLN A O 1
ATOM 659 N N . MET A 1 84 ? 1.635 -2.179 -41.500 1.00 67.06 84 MET A N 1
ATOM 660 C CA . MET A 1 84 ? 0.449 -2.617 -40.744 1.00 67.06 84 MET A CA 1
ATOM 661 C C . MET A 1 84 ? 0.293 -4.150 -40.699 1.00 67.06 84 MET A C 1
ATOM 663 O O . MET A 1 84 ? -0.060 -4.707 -39.659 1.00 67.06 84 MET A O 1
ATOM 667 N N . SER A 1 85 ? 0.587 -4.853 -41.798 1.00 62.41 85 SER A N 1
ATOM 668 C CA . SER A 1 85 ? 0.468 -6.321 -41.867 1.00 62.41 85 SER A CA 1
ATOM 669 C C . SER A 1 85 ? 1.530 -7.046 -41.025 1.00 62.41 85 SER A C 1
ATOM 671 O O . SER A 1 85 ? 1.233 -8.072 -40.403 1.00 62.41 85 SER A O 1
ATOM 673 N N . SER A 1 86 ? 2.751 -6.501 -40.951 1.00 64.81 86 SER A N 1
ATOM 674 C CA . SER A 1 86 ? 3.819 -7.015 -40.079 1.00 64.81 86 SER A CA 1
ATOM 675 C C . SER A 1 86 ? 3.471 -6.867 -38.595 1.00 64.81 86 SER A C 1
ATOM 677 O O . SER A 1 86 ? 3.615 -7.835 -37.846 1.00 64.81 86 SER A O 1
ATOM 679 N N . ILE A 1 87 ? 2.907 -5.719 -38.194 1.00 67.56 87 ILE A N 1
ATOM 680 C CA . ILE A 1 87 ? 2.454 -5.460 -36.814 1.00 67.56 87 ILE A CA 1
ATOM 681 C C . ILE A 1 87 ? 1.382 -6.472 -36.386 1.00 67.56 87 ILE A C 1
ATOM 683 O O . ILE A 1 87 ? 1.482 -7.083 -35.324 1.00 67.56 87 ILE A O 1
ATOM 687 N N . ILE A 1 88 ? 0.365 -6.705 -37.222 1.00 66.62 88 ILE A N 1
ATOM 688 C CA . ILE A 1 88 ? -0.712 -7.663 -36.907 1.00 66.62 88 ILE A CA 1
ATOM 689 C C . ILE A 1 88 ? -0.147 -9.086 -36.741 1.00 66.62 88 ILE A C 1
ATOM 691 O O . ILE A 1 88 ? -0.558 -9.835 -35.851 1.00 66.62 88 ILE A O 1
ATOM 695 N N . THR A 1 89 ? 0.840 -9.454 -37.562 1.00 64.69 89 THR A N 1
ATOM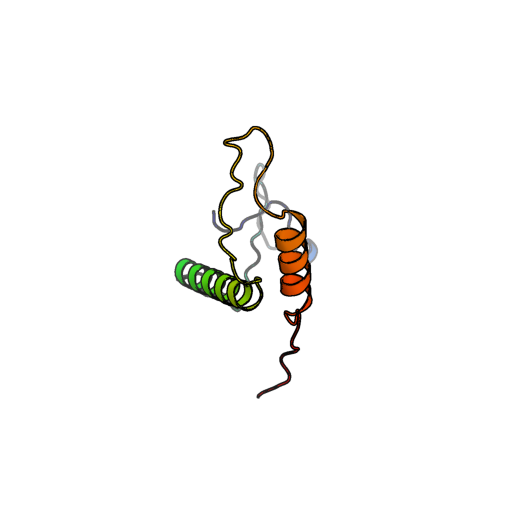 696 C CA . THR A 1 89 ? 1.453 -10.789 -37.542 1.00 64.69 89 THR A CA 1
ATOM 697 C C . THR A 1 89 ? 2.363 -11.009 -36.325 1.00 64.69 89 THR A C 1
ATOM 699 O O . THR A 1 89 ? 2.397 -12.121 -35.791 1.00 64.69 89 THR A O 1
ATOM 702 N N . SER A 1 90 ? 3.095 -9.989 -35.862 1.00 62.44 90 SER A N 1
ATOM 703 C CA . SER A 1 90 ? 3.986 -10.091 -34.694 1.00 62.44 90 SER A CA 1
ATOM 704 C C . SER A 1 90 ? 3.216 -10.163 -33.369 1.00 62.44 90 SER A C 1
ATOM 706 O O . SER A 1 90 ? 3.614 -10.910 -32.471 1.00 62.44 90 SER A O 1
ATOM 708 N N . VAL A 1 91 ? 2.065 -9.488 -33.275 1.00 63.06 91 VAL A N 1
ATOM 709 C CA .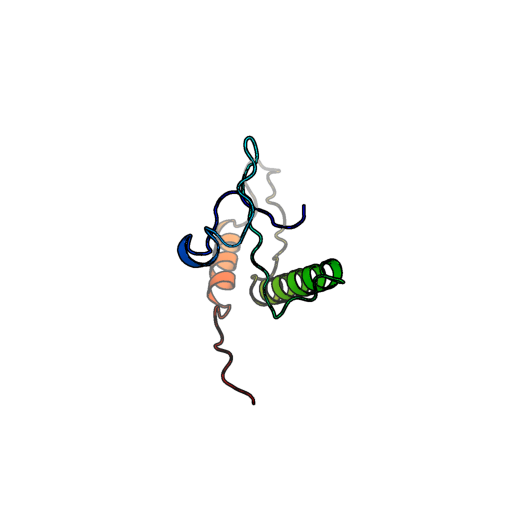 VAL A 1 91 ? 1.143 -9.557 -32.124 1.00 63.06 91 VAL A CA 1
ATOM 710 C C . VAL A 1 91 ? 0.520 -10.952 -31.976 1.00 63.06 91 VAL A C 1
ATOM 712 O O . VAL A 1 91 ? 0.401 -11.460 -30.865 1.00 63.06 91 VAL A O 1
ATOM 715 N N . SER A 1 92 ? 0.172 -11.615 -33.085 1.00 60.22 92 SER A N 1
ATOM 716 C CA . SER A 1 92 ? -0.522 -12.915 -33.063 1.00 60.22 92 SER A CA 1
ATOM 717 C C . SER A 1 92 ? 0.366 -14.120 -32.705 1.00 60.22 92 SER A C 1
ATOM 719 O O . SER A 1 92 ? -0.166 -15.209 -32.487 1.00 60.22 92 SER A O 1
ATOM 721 N N . LYS A 1 93 ? 1.700 -13.978 -32.687 1.00 59.22 93 LYS A N 1
ATOM 722 C CA . LYS A 1 93 ? 2.644 -15.107 -32.533 1.00 59.22 93 LYS A CA 1
ATOM 723 C C . LYS A 1 93 ? 3.201 -15.302 -31.120 1.00 59.22 93 LYS A C 1
ATOM 725 O O . LYS A 1 93 ? 3.886 -16.300 -30.894 1.00 59.22 93 LYS A O 1
ATOM 730 N N . LYS A 1 94 ? 2.955 -14.391 -30.172 1.00 55.34 94 LYS A N 1
ATOM 731 C CA . LYS A 1 94 ? 3.477 -14.539 -28.805 1.00 55.34 94 LYS A CA 1
ATOM 732 C C . LYS A 1 94 ? 2.498 -15.314 -27.917 1.00 55.34 94 LYS A C 1
ATOM 734 O O . LYS A 1 94 ? 1.323 -14.958 -27.867 1.00 55.34 94 LYS A O 1
ATOM 739 N N . PRO A 1 95 ? 2.955 -16.367 -27.213 1.00 53.50 95 PRO A N 1
ATOM 740 C CA . PRO A 1 95 ? 2.093 -17.130 -26.327 1.00 53.50 95 PRO A CA 1
ATOM 741 C C . PRO A 1 95 ? 1.771 -16.273 -25.102 1.00 53.50 95 PRO A C 1
ATOM 743 O O . PRO A 1 95 ? 2.614 -16.075 -24.229 1.00 53.50 95 PRO A O 1
ATOM 746 N N . PHE A 1 96 ? 0.550 -15.753 -25.035 1.00 51.19 96 PHE A N 1
ATOM 747 C CA . PHE A 1 96 ? 0.004 -15.249 -23.784 1.00 51.19 96 PHE A CA 1
ATOM 748 C C . PHE A 1 96 ? -0.467 -16.456 -22.968 1.00 51.19 96 PHE A C 1
ATOM 750 O O . PHE A 1 96 ? -1.432 -17.118 -23.340 1.00 51.19 96 PHE A O 1
ATOM 757 N N . GLY A 1 97 ? 0.255 -16.758 -21.887 1.00 55.81 97 GLY A N 1
ATOM 758 C CA . GLY A 1 97 ? -0.051 -17.867 -20.985 1.00 55.81 97 GLY A CA 1
ATOM 759 C C . GLY A 1 97 ? 0.644 -19.175 -21.365 1.00 55.81 97 GLY A C 1
ATOM 760 O O . GLY A 1 97 ? 0.075 -20.021 -22.046 1.00 55.81 97 GLY A O 1
ATOM 761 N N . LYS A 1 98 ? 1.862 -19.383 -20.854 1.00 43.69 98 LYS A N 1
ATOM 762 C CA . LYS A 1 98 ? 2.284 -20.733 -20.469 1.00 43.69 98 LYS A CA 1
ATOM 763 C C . LYS A 1 98 ? 2.012 -20.881 -18.979 1.00 43.69 98 LYS A C 1
ATOM 765 O O . LYS A 1 98 ? 2.641 -20.222 -18.154 1.00 43.69 98 LYS A O 1
ATOM 770 N N . GLU A 1 99 ? 1.018 -21.706 -18.686 1.00 49.56 99 GLU A N 1
ATOM 771 C CA . GLU A 1 99 ? 0.746 -22.295 -17.382 1.00 49.56 99 GLU A CA 1
ATOM 772 C C . GLU A 1 99 ? 2.066 -22.823 -16.803 1.00 49.56 99 GLU A C 1
ATOM 774 O O . GLU A 1 99 ? 2.790 -23.580 -17.452 1.00 49.56 99 GLU A O 1
ATOM 779 N N . ARG A 1 100 ? 2.451 -22.324 -15.623 1.00 51.97 100 ARG A N 1
ATOM 780 C CA . ARG A 1 100 ? 3.594 -22.868 -14.889 1.00 51.97 100 ARG A CA 1
ATOM 781 C C . ARG A 1 100 ? 3.111 -24.125 -14.181 1.00 51.97 100 ARG A C 1
ATOM 783 O O . ARG A 1 100 ? 2.701 -24.056 -13.025 1.00 51.97 100 ARG A O 1
ATOM 790 N N . ASP A 1 101 ? 3.152 -25.245 -14.890 1.00 42.38 101 ASP A N 1
ATOM 791 C CA . ASP A 1 101 ? 3.125 -26.562 -14.269 1.00 42.38 101 ASP A CA 1
ATOM 792 C C . ASP A 1 101 ? 4.390 -26.737 -13.408 1.00 42.38 101 ASP A C 1
ATOM 794 O O . ASP A 1 101 ? 5.507 -26.682 -13.914 1.00 42.38 101 ASP A O 1
ATOM 798 N N . HIS A 1 102 ? 4.154 -26.894 -12.101 1.00 47.22 102 HIS A N 1
ATOM 799 C CA . HIS A 1 102 ? 4.851 -27.751 -11.130 1.00 47.22 102 HIS A CA 1
ATOM 800 C C . HIS A 1 102 ? 6.392 -27.730 -11.047 1.00 47.22 102 HIS A C 1
ATOM 802 O O . HIS A 1 102 ? 7.037 -28.210 -11.968 1.00 47.22 102 HIS A O 1
ATOM 808 N N . VAL A 1 103 ? 6.951 -27.345 -9.882 1.00 44.94 103 VAL A N 1
ATOM 809 C CA . VAL A 1 103 ? 7.975 -28.119 -9.130 1.00 44.94 103 VAL A CA 1
ATOM 810 C C . VAL A 1 103 ? 7.927 -27.714 -7.638 1.00 44.94 103 VAL A C 1
ATOM 812 O O . VAL A 1 103 ? 8.066 -26.528 -7.342 1.00 44.94 103 VAL A O 1
ATOM 815 N N . ASP A 1 104 ? 7.687 -28.724 -6.788 1.00 39.12 104 ASP A N 1
ATOM 816 C CA . ASP A 1 104 ? 8.009 -28.962 -5.356 1.00 39.12 104 ASP A CA 1
ATOM 817 C C . ASP A 1 104 ? 8.076 -27.819 -4.322 1.00 39.12 104 ASP A C 1
ATOM 819 O O . ASP A 1 104 ? 8.982 -26.956 -4.390 1.00 39.12 104 ASP A O 1
#

Organism: Perkinsus olseni (NCBI:txid32597)

Foldseek 3Di:
DQAKDLDDPDDCVVCPVVDDDDPPDRDIDHDDDPPDDPVPNVVVVVVVVVVVVVVCVLQPQDPDDDDDFDCPPVDTDDPPVVVVVVVVVSNVPGDPDDDPDDDD

Radius of gyration: 26.57 Å; chains: 1; bounding box: 32×44×76 Å

pLDDT: mean 80.14, std 16.02, range [39.12, 97.12]

Sequence (104 aa):
RQGFTKHLSFPKAQWNGFIKDYDGGSLMGCKLFENINYLDLGTCLEELAQKVWDDLMHCRPPEEAYEGLDFSDGVAKGTLQGQMSSIITSVSKKPFGKERDHVD